Protein AF-A0A7C5ZRJ0-F1 (afdb_monomer_lite)

Structure (mmCIF, N/CA/C/O backbone):
data_AF-A0A7C5ZRJ0-F1
#
_entry.id   AF-A0A7C5ZRJ0-F1
#
loop_
_atom_site.group_PDB
_atom_site.id
_atom_site.type_symbol
_atom_site.label_atom_id
_atom_site.label_alt_id
_atom_site.label_comp_id
_atom_site.label_asym_id
_atom_site.label_entity_id
_atom_site.label_seq_id
_atom_site.pdbx_PDB_ins_code
_atom_site.Cartn_x
_atom_site.Cartn_y
_atom_site.Cartn_z
_atom_site.occupancy
_atom_site.B_iso_or_equiv
_atom_site.auth_seq_id
_atom_site.auth_comp_id
_atom_site.auth_asym_id
_atom_site.auth_atom_id
_atom_site.pdbx_PDB_model_num
ATOM 1 N N . MET A 1 1 ? -9.165 -19.891 8.372 1.00 50.22 1 MET A N 1
ATOM 2 C CA . MET A 1 1 ? -9.064 -18.425 8.202 1.00 50.22 1 MET A CA 1
ATOM 3 C C . MET A 1 1 ? -9.270 -17.811 9.575 1.00 50.22 1 MET A C 1
ATOM 5 O O . MET A 1 1 ? -10.378 -17.886 10.090 1.00 50.22 1 MET A O 1
ATOM 9 N N . GLU A 1 2 ? -8.205 -17.330 10.210 1.00 67.56 2 GLU A N 1
ATOM 10 C CA . GLU A 1 2 ? -8.282 -16.686 11.526 1.00 67.56 2 GLU A CA 1
ATOM 11 C C . GLU A 1 2 ? -9.099 -15.388 11.411 1.00 67.56 2 GLU A C 1
ATOM 13 O O . GLU A 1 2 ? -8.831 -14.560 10.537 1.00 67.56 2 GLU A O 1
ATOM 18 N N . LYS A 1 3 ? -10.150 -15.236 12.227 1.00 66.69 3 LYS A N 1
ATOM 19 C CA . LYS A 1 3 ? -10.940 -13.999 12.262 1.00 66.69 3 LYS A CA 1
ATOM 20 C C . LYS A 1 3 ? -10.156 -12.958 13.048 1.00 66.69 3 LYS A C 1
ATOM 22 O O . LYS A 1 3 ? -10.043 -13.052 14.266 1.00 66.69 3 LYS A O 1
ATOM 27 N N . LEU A 1 4 ? -9.645 -11.956 12.345 1.00 68.50 4 LEU A N 1
ATOM 28 C CA . LEU A 1 4 ? -9.137 -10.747 12.978 1.00 68.50 4 LEU A CA 1
ATOM 29 C C . LEU A 1 4 ? -10.317 -10.045 13.669 1.00 68.50 4 LEU A C 1
ATOM 31 O O . LEU A 1 4 ? -11.353 -9.840 13.037 1.00 68.50 4 LEU A O 1
ATOM 35 N N . ASN A 1 5 ? -10.161 -9.683 14.946 1.00 78.94 5 ASN A N 1
ATOM 36 C CA . ASN A 1 5 ? -11.116 -8.873 15.712 1.00 78.94 5 ASN A CA 1
ATOM 37 C C . ASN A 1 5 ? -10.578 -7.436 15.830 1.00 78.94 5 ASN A C 1
ATOM 39 O O . ASN A 1 5 ? -10.055 -7.058 16.881 1.00 78.94 5 ASN A O 1
ATOM 43 N N . PRO A 1 6 ? -10.600 -6.643 14.743 1.00 80.12 6 PRO A N 1
ATOM 44 C CA . PRO A 1 6 ? -10.063 -5.294 14.766 1.00 80.12 6 PRO A CA 1
ATOM 45 C C . PRO A 1 6 ? -10.958 -4.363 15.601 1.00 80.12 6 PRO A C 1
ATOM 47 O O . PRO A 1 6 ? -12.180 -4.503 15.593 1.00 80.12 6 PRO A O 1
ATOM 50 N N . PRO A 1 7 ? -10.389 -3.326 16.233 1.00 83.44 7 PRO A N 1
ATOM 51 C CA . PRO A 1 7 ? -11.147 -2.308 16.965 1.00 83.44 7 PRO A CA 1
ATOM 52 C C . PRO A 1 7 ? -11.908 -1.328 16.044 1.00 83.44 7 PRO A C 1
ATOM 54 O O . PRO A 1 7 ? -12.308 -0.250 16.476 1.00 83.44 7 PRO A O 1
ATOM 57 N N . THR A 1 8 ? -12.060 -1.637 14.752 1.00 82.25 8 THR A N 1
ATOM 58 C CA . THR A 1 8 ? -12.646 -0.743 13.747 1.00 82.25 8 THR A CA 1
ATOM 59 C C . THR A 1 8 ? -13.575 -1.492 12.795 1.00 82.25 8 THR A C 1
ATOM 61 O O . THR A 1 8 ? -13.257 -2.585 12.338 1.00 82.25 8 THR A O 1
ATOM 64 N N . ASN A 1 9 ? -14.685 -0.851 12.417 1.00 85.50 9 ASN A N 1
ATOM 65 C CA . ASN A 1 9 ? -15.661 -1.370 11.448 1.00 85.50 9 ASN A CA 1
ATOM 66 C C . ASN A 1 9 ? -15.236 -1.144 9.981 1.00 85.50 9 ASN A C 1
ATOM 68 O O . ASN A 1 9 ? -16.074 -1.047 9.084 1.00 85.50 9 ASN A O 1
ATOM 72 N N . ALA A 1 10 ? -13.941 -0.972 9.710 1.00 87.00 10 ALA A N 1
ATOM 73 C CA . ALA A 1 10 ? -13.451 -0.779 8.351 1.00 87.00 10 ALA A CA 1
ATOM 74 C C . ALA A 1 10 ? -13.476 -2.097 7.558 1.00 87.00 10 ALA A C 1
ATOM 76 O O . ALA A 1 10 ? -13.037 -3.127 8.054 1.00 87.00 10 ALA A O 1
ATOM 77 N N . LEU A 1 11 ? -13.916 -2.041 6.292 1.00 85.25 11 LEU A N 1
ATOM 78 C CA . LEU A 1 11 ? -13.944 -3.207 5.396 1.00 85.25 11 LEU A CA 1
ATOM 79 C C . LEU A 1 11 ? -12.539 -3.758 5.097 1.00 85.25 11 LEU A C 1
ATOM 81 O O . LEU A 1 11 ? -12.361 -4.959 4.925 1.00 85.25 11 LEU A O 1
ATOM 85 N N . LEU A 1 12 ? -11.548 -2.867 5.022 1.00 85.75 12 LEU A N 1
ATOM 86 C CA . LEU A 1 12 ? -10.145 -3.203 4.815 1.00 85.75 12 LEU A CA 1
ATOM 87 C C . LEU A 1 12 ? -9.327 -2.683 5.996 1.00 85.75 12 LEU A C 1
ATOM 89 O O . LEU A 1 12 ? -9.371 -1.490 6.321 1.00 85.75 12 LEU A O 1
ATOM 93 N N . ILE A 1 13 ? -8.556 -3.580 6.602 1.00 89.19 13 ILE A N 1
ATOM 94 C CA . ILE A 1 13 ? -7.680 -3.300 7.739 1.00 89.19 13 ILE A CA 1
ATOM 95 C C . ILE A 1 13 ? -6.237 -3.668 7.399 1.00 89.19 13 ILE A C 1
ATOM 97 O O . ILE A 1 13 ? -5.980 -4.609 6.647 1.00 89.19 13 ILE A O 1
ATOM 101 N N . SER A 1 14 ? -5.285 -2.924 7.953 1.00 84.19 14 SER A N 1
ATOM 102 C CA . SER A 1 14 ? -3.878 -3.317 7.910 1.00 84.19 14 SER A CA 1
ATOM 103 C C . SER A 1 14 ? -3.630 -4.439 8.914 1.00 84.19 14 SER A C 1
ATOM 105 O O . SER A 1 14 ? -4.011 -4.324 10.077 1.00 84.19 14 SER A O 1
ATOM 107 N N . TYR A 1 15 ? -2.942 -5.500 8.490 1.00 83.19 15 TYR 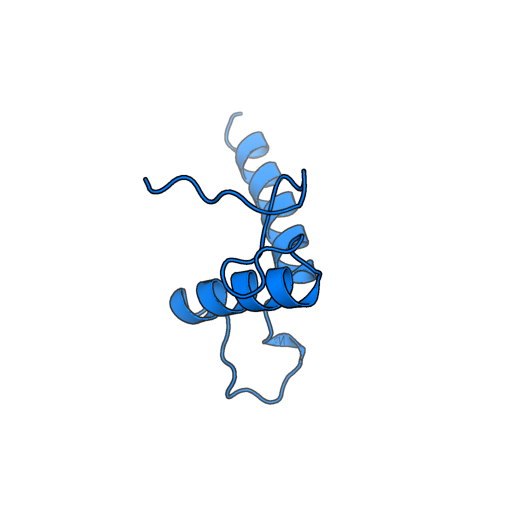A N 1
ATOM 108 C CA . TYR A 1 15 ? -2.589 -6.614 9.375 1.00 83.19 15 TYR A CA 1
ATOM 109 C C . TYR A 1 15 ? -1.612 -6.198 10.485 1.00 83.19 15 TYR A C 1
ATOM 111 O O . TYR A 1 15 ? -1.650 -6.736 11.583 1.00 83.19 15 TYR A O 1
ATOM 119 N N . GLN A 1 16 ? -0.745 -5.218 10.210 1.00 82.06 16 GLN A N 1
ATOM 120 C CA . GLN A 1 16 ? 0.285 -4.778 11.154 1.00 82.06 16 GLN A CA 1
ATOM 121 C C . GLN A 1 16 ? -0.270 -3.857 12.241 1.00 82.06 16 GLN A C 1
ATOM 123 O O . GLN A 1 16 ? 0.131 -3.955 13.394 1.00 82.06 16 GLN A O 1
ATOM 128 N N . SER A 1 17 ? -1.166 -2.937 11.874 1.00 84.12 17 SER A N 1
ATOM 129 C CA . SER A 1 17 ? -1.681 -1.927 12.806 1.00 84.12 17 SER A CA 1
ATOM 130 C C . SER A 1 17 ? -3.089 -2.222 13.318 1.00 84.12 17 SER A C 1
ATOM 132 O O . SER A 1 17 ? -3.540 -1.531 14.228 1.00 84.12 17 SER A O 1
ATOM 134 N N . LEU A 1 18 ? -3.799 -3.192 12.723 1.00 85.38 18 LEU A N 1
ATOM 135 C CA . LEU A 1 18 ? -5.214 -3.519 12.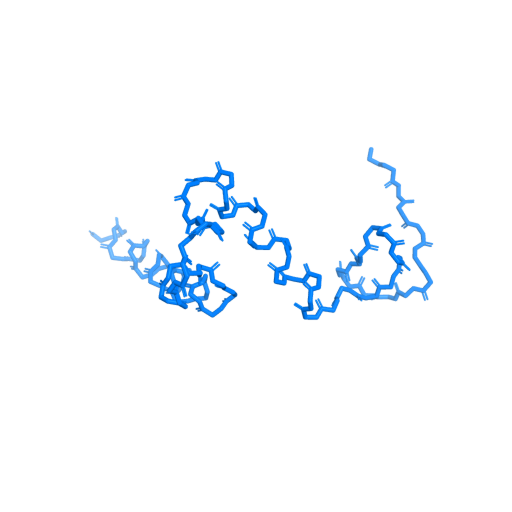972 1.00 85.38 18 LEU A CA 1
ATOM 136 C C . LEU A 1 18 ? -6.175 -2.324 12.831 1.00 85.38 18 LEU A C 1
ATOM 138 O O . LEU A 1 18 ? -7.335 -2.381 13.236 1.00 85.38 18 LEU A O 1
ATOM 142 N N . LYS A 1 19 ? -5.700 -1.236 12.224 1.00 86.94 19 LYS A N 1
ATOM 143 C CA . LYS A 1 19 ? -6.471 -0.033 11.912 1.00 86.94 19 LYS A CA 1
ATOM 144 C C . LYS A 1 19 ? -6.963 -0.093 10.470 1.00 86.94 19 LYS A C 1
ATOM 146 O O . LYS A 1 19 ? -6.510 -0.918 9.673 1.00 86.94 19 LYS A O 1
ATOM 151 N N . ARG A 1 20 ? -7.874 0.824 10.128 1.00 88.38 20 ARG A N 1
ATOM 152 C CA . ARG A 1 20 ? -8.327 1.048 8.750 1.00 88.38 20 ARG A CA 1
ATOM 153 C C . ARG A 1 20 ? -7.118 1.178 7.826 1.00 88.38 20 ARG A C 1
ATOM 155 O O . ARG A 1 20 ? -6.193 1.928 8.133 1.00 88.38 20 ARG A O 1
ATOM 162 N N . LEU A 1 21 ? -7.149 0.453 6.710 1.00 88.19 21 LEU A N 1
ATOM 163 C CA . LEU A 1 21 ? -6.092 0.511 5.711 1.00 88.19 21 LEU A CA 1
ATOM 164 C C . LEU A 1 21 ? -5.997 1.935 5.146 1.00 88.19 21 LEU A C 1
ATOM 166 O O . LEU A 1 21 ? -6.971 2.471 4.611 1.00 88.19 21 LEU A O 1
ATOM 170 N N . ASP A 1 22 ? -4.833 2.550 5.305 1.00 86.25 22 ASP A N 1
ATOM 171 C CA . ASP A 1 22 ? -4.559 3.912 4.875 1.00 86.25 22 ASP A CA 1
ATOM 172 C C . ASP A 1 22 ? -3.955 3.938 3.460 1.00 86.25 22 ASP A C 1
ATOM 174 O O . ASP A 1 22 ? -3.639 2.905 2.862 1.00 86.25 22 ASP A O 1
ATOM 178 N N . ARG A 1 23 ? -3.782 5.141 2.901 1.00 82.69 23 ARG A N 1
ATOM 179 C CA . ARG A 1 23 ? -3.265 5.320 1.536 1.00 82.69 23 ARG A CA 1
ATOM 180 C C . ARG A 1 23 ? -1.877 4.707 1.355 1.00 82.69 23 ARG A C 1
ATOM 182 O O . ARG A 1 23 ? -1.607 4.153 0.289 1.00 82.69 23 ARG A O 1
ATOM 189 N N . ASN A 1 24 ? -1.018 4.801 2.368 1.00 83.75 24 ASN A N 1
ATOM 190 C CA . ASN A 1 24 ? 0.325 4.247 2.300 1.00 83.75 24 ASN A CA 1
ATOM 191 C C . ASN A 1 24 ? 0.271 2.716 2.316 1.00 83.75 24 ASN A C 1
ATOM 193 O O . ASN A 1 24 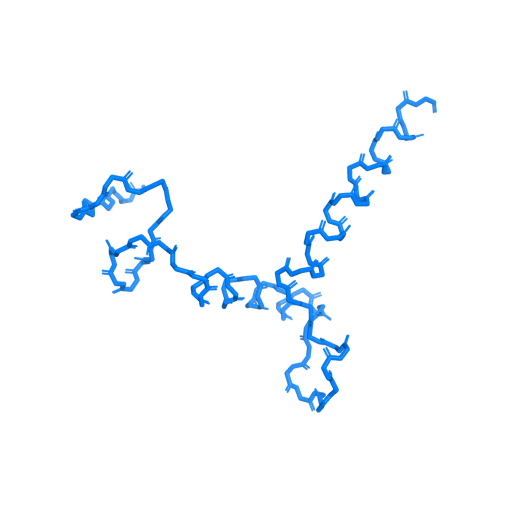? 0.911 2.080 1.483 1.00 83.75 24 ASN A O 1
ATOM 197 N N . GLY A 1 25 ? -0.584 2.128 3.160 1.00 84.38 2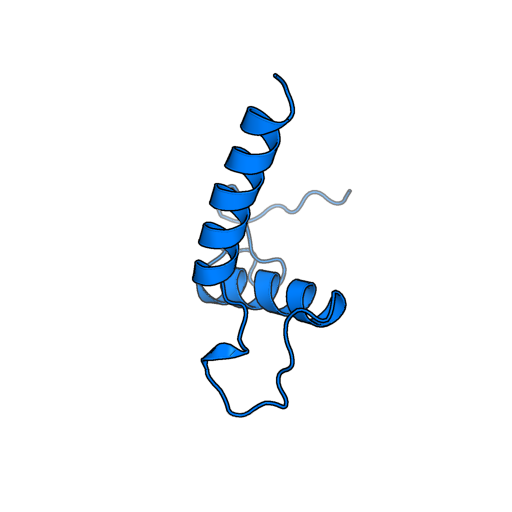5 GLY A N 1
ATOM 198 C CA . GLY A 1 25 ? -0.852 0.689 3.149 1.00 84.38 25 GLY A CA 1
ATOM 199 C C . GLY A 1 25 ? -1.366 0.177 1.798 1.00 84.38 25 GLY A C 1
ATOM 200 O O . GLY A 1 25 ? -0.883 -0.842 1.302 1.00 84.38 25 GLY A O 1
ATOM 201 N N . VAL A 1 26 ? -2.288 0.905 1.155 1.00 85.44 26 VAL A N 1
ATOM 202 C CA . VAL A 1 26 ? -2.765 0.573 -0.202 1.00 85.44 26 VAL A CA 1
ATOM 203 C C . VAL A 1 26 ? -1.632 0.662 -1.227 1.00 85.44 26 VAL A C 1
ATOM 205 O O . VAL A 1 26 ? -1.476 -0.244 -2.044 1.00 85.44 26 VAL A O 1
ATOM 208 N N . TYR A 1 27 ? -0.825 1.727 -1.180 1.00 83.62 27 TYR A N 1
ATOM 209 C CA . TYR A 1 27 ? 0.326 1.900 -2.068 1.00 83.62 27 TYR A CA 1
ATOM 210 C C . TYR A 1 27 ? 1.310 0.734 -1.941 1.00 83.62 27 TYR A C 1
ATOM 212 O O . TYR A 1 27 ? 1.626 0.095 -2.941 1.00 83.62 27 TYR A O 1
ATOM 220 N N . THR A 1 28 ? 1.732 0.408 -0.717 1.00 83.19 28 THR A N 1
ATOM 221 C CA . THR A 1 28 ? 2.670 -0.688 -0.449 1.00 83.19 28 THR A CA 1
ATOM 222 C C . THR A 1 28 ? 2.116 -2.033 -0.903 1.00 83.19 28 THR A C 1
ATOM 224 O O . THR A 1 28 ? 2.852 -2.818 -1.497 1.00 83.19 28 THR A O 1
ATOM 227 N N . ALA A 1 29 ? 0.828 -2.306 -0.671 1.00 84.50 29 ALA A N 1
ATOM 228 C CA . ALA A 1 29 ? 0.204 -3.540 -1.136 1.00 84.50 29 ALA A CA 1
ATOM 229 C C . ALA A 1 29 ? 0.271 -3.656 -2.666 1.00 84.50 29 ALA A C 1
ATOM 231 O O . ALA A 1 29 ? 0.718 -4.678 -3.181 1.00 84.50 29 ALA A O 1
ATOM 232 N N . ILE A 1 30 ? -0.113 -2.599 -3.386 1.00 82.50 30 ILE A N 1
ATOM 233 C CA . ILE A 1 30 ? -0.099 -2.575 -4.855 1.00 82.50 30 ILE A CA 1
ATOM 234 C C . ILE A 1 30 ? 1.326 -2.731 -5.390 1.00 82.50 30 ILE A C 1
ATOM 236 O O . ILE A 1 30 ? 1.560 -3.592 -6.237 1.00 82.50 30 ILE A O 1
ATOM 240 N N . VAL A 1 31 ? 2.279 -1.953 -4.869 1.00 80.50 31 VAL A N 1
ATOM 241 C CA . VAL A 1 31 ? 3.683 -2.003 -5.301 1.00 80.50 31 VAL A CA 1
ATOM 242 C C . VAL A 1 31 ? 4.281 -3.387 -5.072 1.00 80.50 31 VAL A C 1
ATOM 244 O O . VAL A 1 31 ? 4.833 -3.959 -6.003 1.00 80.50 31 VAL A O 1
ATOM 247 N N . LYS A 1 32 ? 4.076 -3.986 -3.893 1.00 81.50 32 LYS A N 1
ATOM 248 C CA . LYS A 1 32 ? 4.598 -5.322 -3.568 1.00 81.50 32 LYS A CA 1
ATOM 249 C C . LYS A 1 32 ? 4.153 -6.392 -4.569 1.00 81.50 32 LYS A C 1
ATOM 251 O O . LYS A 1 32 ? 4.929 -7.279 -4.917 1.00 81.50 32 LYS A O 1
ATOM 256 N N . TYR A 1 33 ? 2.897 -6.360 -5.010 1.00 80.56 33 TYR A N 1
ATOM 257 C CA . TYR A 1 33 ? 2.420 -7.315 -6.014 1.00 80.56 33 TYR A CA 1
ATOM 258 C C . TYR A 1 33 ? 2.883 -6.949 -7.426 1.00 80.56 33 TYR A C 1
ATOM 260 O O . TYR A 1 33 ? 3.217 -7.850 -8.192 1.00 80.56 33 TYR A O 1
ATOM 268 N N . ALA A 1 34 ? 2.961 -5.659 -7.760 1.00 76.31 34 ALA A N 1
ATOM 269 C CA . ALA A 1 34 ? 3.504 -5.204 -9.037 1.00 76.31 34 ALA A CA 1
ATOM 270 C C . ALA A 1 34 ? 4.980 -5.606 -9.206 1.00 76.31 34 ALA A C 1
ATOM 272 O O . ALA A 1 34 ? 5.350 -6.083 -10.273 1.00 76.31 34 ALA A O 1
ATOM 273 N N . GLU A 1 35 ? 5.796 -5.511 -8.152 1.00 77.56 35 GLU A N 1
ATOM 274 C CA . GLU A 1 35 ? 7.189 -5.984 -8.134 1.00 77.56 35 GLU A CA 1
ATOM 275 C C . GLU A 1 35 ? 7.276 -7.482 -8.408 1.00 77.56 35 GLU A C 1
ATOM 277 O O . GLU A 1 35 ? 8.019 -7.919 -9.283 1.00 77.56 35 GLU A O 1
ATOM 282 N N . ARG A 1 36 ? 6.462 -8.281 -7.709 1.00 77.94 36 ARG A N 1
ATOM 283 C CA . ARG A 1 36 ? 6.434 -9.743 -7.886 1.00 77.94 36 ARG A CA 1
ATOM 284 C C . ARG A 1 36 ? 6.042 -10.170 -9.297 1.00 77.94 36 ARG A C 1
ATOM 286 O O . ARG A 1 36 ? 6.479 -11.219 -9.751 1.00 77.94 36 ARG A O 1
ATOM 293 N N . LEU A 1 37 ? 5.210 -9.378 -9.966 1.00 78.12 37 LEU A N 1
ATOM 294 C CA . LEU A 1 37 ? 4.786 -9.616 -11.343 1.00 78.12 37 LEU A CA 1
ATOM 295 C C . LEU A 1 37 ? 5.754 -9.014 -12.380 1.00 78.12 37 LEU A C 1
ATOM 297 O O . LEU A 1 37 ? 5.526 -9.173 -13.575 1.00 78.12 37 LEU A O 1
ATOM 301 N N . GLY A 1 38 ? 6.815 -8.322 -11.948 1.00 73.94 38 GLY A N 1
ATOM 302 C CA . GLY A 1 38 ? 7.779 -7.658 -12.832 1.00 73.94 38 GLY A CA 1
ATOM 303 C C . GLY A 1 38 ? 7.301 -6.320 -13.412 1.00 73.94 38 GLY A C 1
ATOM 304 O O . GLY A 1 38 ? 7.970 -5.754 -14.271 1.00 73.94 38 GLY A O 1
ATOM 305 N N . TYR A 1 39 ? 6.169 -5.788 -12.942 1.00 66.56 39 TYR A N 1
ATOM 306 C CA . TYR A 1 39 ? 5.609 -4.492 -13.355 1.00 66.56 39 TYR A CA 1
ATOM 307 C C . TYR A 1 39 ? 6.128 -3.301 -12.535 1.00 66.56 39 TYR A C 1
ATOM 309 O O . TYR A 1 39 ? 5.747 -2.161 -12.798 1.00 66.56 39 TYR A O 1
ATOM 317 N N . HIS A 1 40 ? 6.969 -3.545 -11.530 1.00 64.75 40 HIS A N 1
ATOM 318 C CA . HIS A 1 40 ? 7.617 -2.509 -10.733 1.00 64.75 40 HIS A CA 1
ATOM 319 C C . HIS A 1 40 ? 9.082 -2.889 -10.517 1.00 64.75 40 HIS A C 1
ATOM 321 O O . HIS A 1 40 ? 9.368 -3.983 -10.032 1.00 64.75 40 HIS A O 1
ATOM 327 N N . ASN A 1 41 ? 10.005 -2.001 -10.893 1.00 61.69 41 ASN A N 1
ATOM 328 C CA . ASN A 1 41 ? 11.433 -2.172 -10.642 1.00 61.69 41 ASN A CA 1
ATOM 329 C C . ASN A 1 41 ? 11.928 -1.012 -9.765 1.00 61.69 41 ASN A C 1
ATOM 331 O O . ASN A 1 41 ? 12.119 0.089 -10.286 1.00 61.69 41 ASN A O 1
ATOM 335 N N . PRO A 1 42 ? 12.160 -1.243 -8.461 1.00 63.41 42 PRO A N 1
ATOM 336 C CA . PRO A 1 42 ? 12.560 -0.190 -7.530 1.00 63.41 42 PRO A CA 1
ATOM 337 C C . PRO A 1 42 ? 13.987 0.334 -7.776 1.00 63.41 42 PRO A C 1
ATOM 339 O O . PRO A 1 42 ? 14.362 1.357 -7.209 1.00 63.41 42 PRO A O 1
ATOM 342 N N . ASN A 1 43 ? 14.791 -0.332 -8.619 1.00 60.72 43 ASN A N 1
ATOM 343 C CA . ASN A 1 43 ? 16.154 0.103 -8.956 1.00 60.72 43 ASN A CA 1
ATOM 344 C C . ASN A 1 43 ? 16.211 1.156 -10.075 1.00 60.72 43 ASN A C 1
ATOM 346 O O . ASN A 1 43 ? 17.285 1.681 -10.366 1.00 60.72 43 ASN A O 1
ATOM 350 N N . LEU A 1 44 ? 15.088 1.467 -10.730 1.00 56.72 44 LEU A N 1
ATOM 351 C CA . LEU A 1 44 ? 15.040 2.483 -11.779 1.00 56.72 44 LEU A CA 1
ATOM 352 C C . LEU A 1 44 ? 14.651 3.833 -11.167 1.00 56.72 44 LEU A C 1
ATOM 354 O O . LEU A 1 44 ? 13.550 4.013 -10.665 1.00 56.72 44 LEU A O 1
ATOM 358 N N . THR A 1 45 ? 15.542 4.823 -11.252 1.00 54.69 45 THR A N 1
ATOM 359 C CA . THR A 1 45 ? 15.389 6.177 -10.675 1.00 54.69 45 THR A CA 1
ATOM 360 C C . THR A 1 45 ? 14.228 6.990 -11.280 1.00 54.69 45 THR A C 1
ATOM 362 O O . THR A 1 45 ? 13.990 8.137 -10.898 1.00 54.69 45 THR A O 1
ATOM 365 N N . ARG A 1 46 ? 13.503 6.448 -12.266 1.00 56.31 46 ARG A N 1
ATOM 366 C CA . ARG A 1 46 ? 12.514 7.182 -13.057 1.00 56.31 46 ARG A CA 1
ATOM 367 C C . ARG A 1 46 ? 11.102 6.940 -12.525 1.00 56.31 46 ARG A C 1
ATOM 369 O O . ARG A 1 46 ? 10.565 5.844 -12.609 1.00 56.31 46 ARG A O 1
ATOM 376 N N . LEU A 1 47 ? 10.433 8.020 -12.118 1.00 53.56 47 LEU A N 1
ATOM 377 C CA . LEU A 1 47 ? 9.040 8.035 -11.634 1.00 53.56 47 LEU A CA 1
ATOM 378 C C . LEU A 1 47 ? 8.027 7.357 -12.587 1.00 53.56 47 LEU A C 1
ATOM 380 O O . LEU A 1 47 ? 6.974 6.903 -12.151 1.00 53.56 47 LEU A O 1
ATOM 384 N N . LYS A 1 48 ? 8.345 7.273 -13.889 1.00 49.94 48 LYS A N 1
ATOM 385 C CA . LYS A 1 48 ? 7.529 6.599 -14.916 1.00 49.94 48 LYS A CA 1
ATOM 386 C C . LYS A 1 48 ? 7.512 5.068 -14.802 1.00 49.94 48 LYS A C 1
ATOM 388 O O . LYS A 1 48 ? 6.592 4.463 -15.341 1.00 49.94 48 LYS A O 1
ATOM 393 N N . ASP A 1 49 ? 8.470 4.467 -14.100 1.00 53.38 49 ASP A N 1
ATOM 394 C CA . ASP A 1 49 ? 8.582 3.009 -13.939 1.00 53.38 49 ASP A CA 1
ATOM 395 C C . ASP A 1 49 ? 7.922 2.519 -12.636 1.00 53.38 49 ASP A C 1
ATOM 397 O O . ASP A 1 49 ? 7.846 1.324 -12.353 1.00 53.38 49 ASP A O 1
ATOM 401 N N . HIS A 1 50 ? 7.383 3.448 -11.839 1.00 59.50 50 HIS A N 1
ATOM 402 C CA . HIS A 1 50 ? 6.665 3.131 -10.617 1.00 59.50 50 HIS A CA 1
ATOM 403 C C . HIS A 1 50 ? 5.183 2.940 -10.933 1.00 59.50 50 HIS A C 1
ATOM 405 O O . HIS A 1 50 ? 4.389 3.885 -10.933 1.00 59.50 50 HIS A O 1
ATOM 411 N N . PHE A 1 51 ? 4.790 1.694 -11.193 1.00 62.62 51 PHE A N 1
ATOM 412 C CA . PHE A 1 51 ? 3.381 1.326 -11.307 1.00 62.62 51 PHE A CA 1
ATOM 413 C C . PHE A 1 51 ? 2.670 1.500 -9.952 1.00 62.62 51 PHE A C 1
ATOM 415 O O . PHE A 1 51 ? 2.619 0.599 -9.119 1.00 62.62 51 PHE A O 1
ATOM 422 N N . GLY A 1 52 ? 2.176 2.713 -9.703 1.00 65.62 52 GLY A N 1
ATOM 423 C CA . GLY A 1 52 ? 1.475 3.080 -8.478 1.00 65.62 52 GLY A CA 1
ATOM 424 C C . GLY A 1 52 ? -0.048 2.898 -8.564 1.00 65.62 52 GLY A C 1
ATOM 425 O O . GLY A 1 52 ? -0.589 2.543 -9.615 1.00 65.62 52 GLY A O 1
ATOM 426 N N . PRO A 1 53 ? -0.782 3.234 -7.488 1.00 66.19 53 PRO A N 1
ATOM 427 C CA . PRO A 1 53 ? -2.240 3.098 -7.408 1.00 66.19 53 PRO A CA 1
ATOM 428 C C . PRO A 1 53 ? -2.999 3.805 -8.541 1.00 66.19 53 PRO A C 1
ATOM 430 O O . PRO A 1 53 ? -4.049 3.343 -8.984 1.00 66.19 53 PRO A O 1
ATOM 433 N N . HIS A 1 54 ? -2.458 4.920 -9.038 1.00 67.62 54 HIS A N 1
ATOM 434 C CA . HIS A 1 54 ? -3.042 5.671 -10.147 1.00 67.62 54 HIS A CA 1
ATOM 435 C C . HIS A 1 54 ? -2.883 4.940 -11.492 1.00 67.62 54 HIS A C 1
ATOM 437 O O . HIS A 1 54 ? -3.840 4.852 -12.261 1.00 67.62 54 HIS A O 1
ATOM 443 N N . CYS A 1 55 ? -1.715 4.339 -11.745 1.00 67.19 55 CYS A N 1
ATOM 444 C CA . CYS A 1 55 ? -1.481 3.507 -12.928 1.00 67.19 55 CYS A CA 1
ATOM 445 C C . CYS A 1 55 ? -2.346 2.240 -12.892 1.00 67.19 55 CYS A C 1
ATOM 447 O O . CYS A 1 55 ? -2.956 1.893 -13.902 1.00 67.19 55 CYS A O 1
ATOM 449 N N . PHE A 1 56 ? -2.495 1.618 -11.715 1.00 68.06 56 PHE A N 1
ATOM 450 C CA . PHE A 1 56 ? -3.393 0.475 -11.531 1.00 68.06 56 PHE A CA 1
ATOM 451 C C . PHE A 1 56 ? -4.849 0.821 -11.863 1.00 68.06 56 PHE A C 1
ATOM 453 O O . PHE A 1 56 ? -5.507 0.072 -12.581 1.00 68.06 56 PHE A O 1
ATOM 460 N N . ARG A 1 57 ? -5.349 1.982 -11.418 1.00 72.56 57 ARG A N 1
ATOM 461 C CA . ARG A 1 57 ? -6.703 2.444 -11.764 1.00 72.56 57 ARG A CA 1
ATOM 462 C C . ARG A 1 57 ? -6.889 2.599 -13.277 1.00 72.56 57 ARG A C 1
ATOM 464 O O . ARG A 1 57 ? -7.922 2.181 -13.797 1.00 72.56 57 ARG A O 1
ATOM 471 N N . HIS A 1 58 ? -5.918 3.184 -13.978 1.00 76.06 58 HIS A N 1
ATOM 472 C CA . HIS A 1 58 ? -5.985 3.335 -15.435 1.00 76.06 58 HIS A CA 1
ATOM 473 C C . HIS A 1 58 ? -5.975 1.987 -16.156 1.00 76.06 58 HIS A C 1
ATOM 475 O O . HIS A 1 58 ? -6.823 1.761 -17.018 1.00 76.06 58 HIS A O 1
ATOM 481 N N . TRP A 1 59 ? -5.078 1.080 -15.761 1.00 68.62 59 TRP A N 1
ATOM 482 C CA . TRP A 1 59 ? -5.037 -0.275 -16.305 1.00 68.62 59 TRP A CA 1
ATOM 483 C C . TRP A 1 59 ? -6.345 -1.028 -16.051 1.00 68.62 59 TRP A C 1
ATOM 485 O O . TRP A 1 59 ? -6.889 -1.618 -16.974 1.00 68.62 59 TRP A O 1
ATOM 495 N N . PHE A 1 60 ? -6.903 -0.952 -14.841 1.00 66.62 60 PHE A N 1
ATOM 496 C CA . PHE A 1 60 ? -8.143 -1.645 -14.492 1.00 66.62 60 PHE A CA 1
ATOM 497 C C . PHE A 1 60 ? -9.345 -1.140 -15.301 1.00 66.62 60 PHE A C 1
ATOM 499 O O . PHE A 1 60 ? -10.137 -1.936 -15.803 1.00 66.62 60 PHE A O 1
ATOM 506 N N . MET A 1 61 ? -9.470 0.179 -15.477 1.00 64.50 61 MET A N 1
ATOM 507 C CA . MET A 1 61 ? -10.533 0.758 -16.307 1.00 64.50 61 MET A CA 1
ATOM 508 C C . MET A 1 61 ? -10.360 0.402 -17.787 1.00 64.50 61 MET A C 1
ATOM 510 O O . MET A 1 61 ? -11.346 0.086 -18.451 1.00 64.50 61 MET A O 1
ATOM 514 N N . ALA A 1 62 ? -9.122 0.392 -18.293 1.00 62.59 62 ALA A N 1
ATOM 515 C CA . ALA A 1 62 ? -8.834 -0.072 -19.646 1.00 62.59 62 ALA A CA 1
ATOM 516 C C . ALA A 1 62 ? -9.156 -1.569 -19.801 1.00 62.59 62 ALA A C 1
ATOM 518 O O . ALA A 1 62 ? -9.852 -1.946 -20.736 1.00 62.59 62 ALA A O 1
ATOM 519 N N . ALA A 1 63 ? -8.744 -2.420 -18.859 1.00 61.88 63 ALA A N 1
ATOM 520 C CA . ALA A 1 63 ? -9.014 -3.857 -18.869 1.00 61.88 63 ALA A CA 1
ATOM 521 C C . ALA A 1 63 ? -10.519 -4.172 -18.870 1.00 61.88 63 ALA A C 1
ATOM 523 O O . ALA A 1 63 ? -10.959 -5.049 -19.611 1.00 61.88 63 ALA A O 1
ATOM 524 N N . LYS A 1 64 ? -11.334 -3.415 -18.116 1.00 58.94 64 LYS A N 1
ATOM 525 C CA . LYS A 1 64 ? -12.800 -3.537 -18.201 1.00 58.94 64 LYS A CA 1
ATOM 526 C C . LYS A 1 64 ? -13.328 -3.240 -19.601 1.00 58.94 64 LYS A C 1
ATOM 528 O O . LYS A 1 64 ? -14.235 -3.926 -20.059 1.00 58.94 64 LYS A O 1
ATOM 533 N N . ARG A 1 65 ? -12.760 -2.244 -20.283 1.00 51.03 65 ARG A N 1
ATOM 534 C CA . ARG A 1 65 ? -13.162 -1.896 -21.647 1.00 51.03 65 ARG A CA 1
ATOM 535 C C . ARG A 1 65 ? -12.848 -3.015 -22.647 1.00 51.03 65 ARG A C 1
ATOM 537 O O . ARG A 1 65 ? -13.718 -3.365 -23.434 1.00 51.03 65 ARG A O 1
ATOM 544 N N . TRP A 1 66 ? -11.689 -3.663 -22.519 1.00 47.94 66 TRP A N 1
ATOM 545 C CA . TRP A 1 66 ? -11.332 -4.846 -23.318 1.00 47.94 66 TRP A CA 1
ATOM 546 C C . TRP A 1 66 ? -12.251 -6.055 -23.084 1.00 47.94 66 TRP A C 1
ATOM 548 O O . TRP A 1 66 ? -12.446 -6.857 -23.993 1.00 47.94 66 TRP A O 1
ATOM 558 N N . HIS A 1 67 ? -12.819 -6.213 -21.884 1.00 51.69 67 HIS A N 1
ATOM 559 C CA . HIS A 1 67 ? -13.787 -7.281 -21.606 1.00 51.69 67 HIS A CA 1
ATOM 560 C C . HIS A 1 67 ? -15.1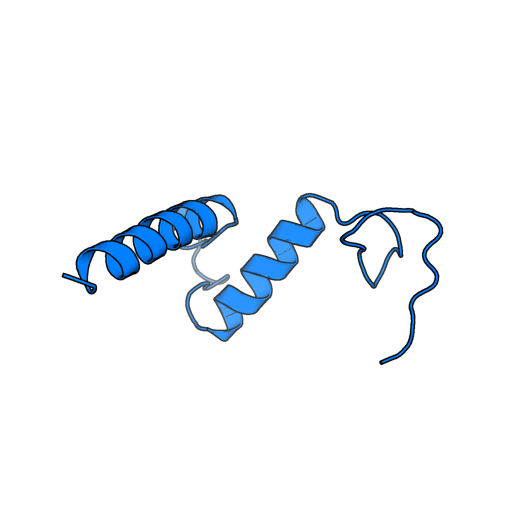67 -7.018 -22.219 1.00 51.69 67 HIS A C 1
ATOM 562 O O . HIS A 1 67 ? -15.817 -7.966 -22.642 1.00 51.69 67 HIS A O 1
ATOM 568 N N . VAL A 1 68 ? -15.591 -5.756 -22.319 1.00 55.34 68 VAL A N 1
ATOM 569 C CA . VAL A 1 68 ? -16.845 -5.386 -22.998 1.00 55.34 68 VAL A CA 1
ATOM 570 C C . VAL A 1 68 ? -16.707 -5.522 -24.518 1.00 55.34 68 VAL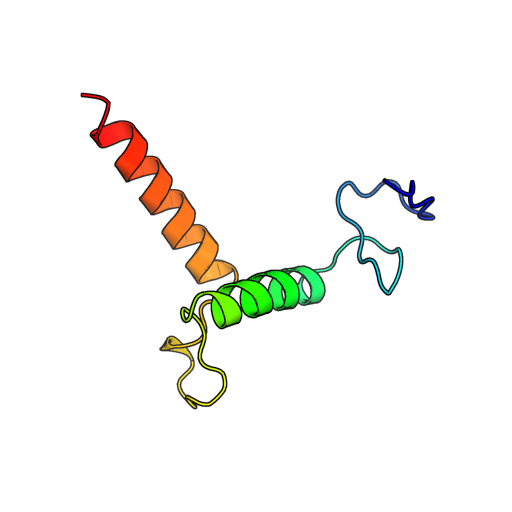 A C 1
ATOM 572 O O . VAL A 1 68 ? -17.599 -6.059 -25.163 1.00 55.34 68 VAL A O 1
ATOM 575 N N . GLU A 1 69 ? -15.573 -5.109 -25.090 1.00 51.22 69 GLU A N 1
ATOM 576 C CA . GLU A 1 69 ? -15.334 -5.158 -26.544 1.00 51.22 69 GLU A CA 1
ATOM 577 C C . GLU A 1 69 ? -15.064 -6.582 -27.085 1.00 51.22 69 GLU A C 1
ATOM 579 O O . GLU A 1 69 ? -15.180 -6.795 -28.284 1.00 51.22 69 GLU A O 1
ATOM 584 N N . ARG A 1 70 ? -14.747 -7.573 -26.232 1.00 48.28 70 ARG A N 1
ATOM 585 C CA . ARG A 1 70 ? -14.581 -8.995 -26.621 1.00 48.28 70 ARG A CA 1
ATOM 586 C C . ARG A 1 70 ? -15.823 -9.873 -26.417 1.00 48.28 70 ARG A C 1
ATOM 588 O O . ARG A 1 70 ? -15.750 -11.074 -26.658 1.00 48.28 70 ARG A O 1
ATOM 595 N N . MET A 1 71 ? -16.933 -9.304 -25.950 1.00 49.31 71 MET A N 1
ATOM 596 C CA . MET A 1 71 ? -18.227 -9.998 -25.854 1.00 49.31 71 MET A CA 1
ATOM 597 C C . MET A 1 71 ? -19.180 -9.645 -27.010 1.00 49.31 71 MET A C 1
ATOM 599 O O . MET A 1 71 ? -20.376 -9.906 -26.908 1.00 49.31 71 MET A O 1
ATOM 603 N N . HIS A 1 72 ? -18.653 -9.072 -28.095 1.00 44.19 72 HIS A N 1
ATOM 604 C CA . HIS A 1 72 ? -19.351 -8.846 -29.360 1.00 44.19 72 HIS A CA 1
ATOM 605 C C . HIS A 1 72 ? -18.610 -9.538 -30.502 1.00 44.19 72 HIS A C 1
ATOM 607 O O . HIS A 1 72 ? -17.362 -9.442 -30.525 1.00 44.19 72 HIS A O 1
#

Secondary structure (DSSP, 8-state):
------SS--SSB-TTT-SBPPHHHHHHHHHHHHHHTTS--TT---GGG---HHHHHHHHHHHHHHHHHT--

Sequence (72 aa):
MEKLNPPTNALLISYQSLKRLDRNGVYTAIVKYAERLGYHNPNLTRLKDHFGPHCFRHWFMAAKRWHVERMH

Radius of gyration: 16.03 Å; chains: 1; bounding box: 36×26×46 Å

pLDDT: mean 70.9, std 13.01, range [44.19, 89.19]

Foldseek 3Di:
DDDDPAPDPAPDADPVPSHHQDPVNQFCVVQVVCVVVVQADPPDPDPVSRCTPVVVVVVVVVVVVVVVVVVD